Protein AF-A0A828SQB9-F1 (afdb_monomer)

Solvent-accessible surface area (backbone atoms only — not comparable to full-atom values): 5969 Å² total; per-residue (Å²): 131,86,83,73,55,68,70,58,53,52,48,52,24,45,44,48,32,66,68,48,49,49,64,56,49,33,54,50,41,31,70,78,68,70,45,93,61,55,50,72,62,47,42,32,58,34,67,93,36,83,67,6,68,82,52,54,67,73,56,49,54,49,22,53,55,42,28,51,36,40,75,70,55,71,62,71,72,94,53,85,62,50,69,62,55,51,54,53,50,51,53,50,52,59,58,53,71,71,52,75,83,124

Sequence (102 aa):
MAALKEPVKIFIVQALACRDTPQEVVEQVKQEFGVDISRSQCECYDPTKYSGRNLSKKFVELFELTREKFDKGLIDIPIANKYYRLKQYQRQLEKTRNVKTA

Nearest PDB structures (foldseek):
  1au7-assembly1_A  TM=3.494E-01  e=5.064E+00  Rattus norvegicus
  7w1z-assembly1_E  TM=3.258E-01  e=8.326E+00  Sus scrofa

pLDDT: mean 83.28, std 11.87, range [50.06, 94.88]

Structure (mmCIF, N/CA/C/O backbone):
data_AF-A0A828SQB9-F1
#
_entry.id   AF-A0A828SQB9-F1
#
loop_
_atom_site.group_PDB
_atom_site.id
_atom_site.type_symbol
_atom_site.label_atom_id
_atom_site.label_alt_id
_atom_site.label_comp_id
_atom_site.label_asym_id
_atom_site.label_entity_id
_atom_site.label_seq_id
_atom_site.pdbx_PDB_ins_code
_atom_site.Cartn_x
_atom_site.Cartn_y
_atom_site.Cartn_z
_atom_site.occupancy
_atom_site.B_iso_or_equiv
_atom_site.auth_seq_id
_atom_site.auth_comp_id
_atom_site.auth_asym_id
_atom_site.auth_atom_id
_atom_site.pdbx_PDB_model_num
ATOM 1 N N . MET A 1 1 ? -12.828 8.288 15.881 1.00 51.88 1 MET A N 1
ATOM 2 C CA . MET A 1 1 ? -12.497 7.603 14.610 1.00 51.88 1 MET A CA 1
ATOM 3 C C . MET A 1 1 ? -13.130 6.225 14.661 1.00 51.88 1 MET A C 1
ATOM 5 O O . MET A 1 1 ? -12.938 5.550 15.664 1.00 51.88 1 MET A O 1
ATOM 9 N N . ALA A 1 2 ? -13.932 5.841 13.666 1.00 53.28 2 ALA A N 1
ATOM 10 C CA . ALA A 1 2 ? -14.558 4.520 13.656 1.00 53.28 2 ALA A CA 1
ATOM 11 C C . ALA A 1 2 ? -13.472 3.433 13.679 1.00 53.28 2 ALA A C 1
ATOM 13 O O . ALA A 1 2 ? -12.505 3.494 12.915 1.00 53.28 2 ALA A O 1
ATOM 14 N N . ALA A 1 3 ? -13.602 2.468 14.588 1.00 70.62 3 ALA A N 1
ATOM 15 C CA . ALA A 1 3 ? -12.680 1.349 14.658 1.00 70.62 3 ALA A CA 1
ATOM 16 C C . ALA A 1 3 ? -12.894 0.464 13.422 1.00 70.62 3 ALA A C 1
ATOM 18 O O . ALA A 1 3 ? -13.908 -0.222 13.310 1.00 70.62 3 ALA A O 1
ATOM 19 N N . LEU A 1 4 ? -11.953 0.507 12.473 1.00 81.38 4 LEU A N 1
ATOM 20 C CA . LEU A 1 4 ? -11.980 -0.384 11.314 1.00 81.38 4 LEU A CA 1
ATOM 21 C C . LEU A 1 4 ? -11.910 -1.839 11.782 1.00 81.38 4 LEU A C 1
ATOM 23 O O . LEU A 1 4 ? -11.151 -2.171 12.700 1.00 81.38 4 LEU A O 1
ATOM 27 N N . LYS A 1 5 ? -12.682 -2.707 11.125 1.00 87.31 5 LYS A N 1
ATOM 28 C CA . LYS A 1 5 ? -12.594 -4.153 11.338 1.00 87.31 5 LYS A CA 1
ATOM 29 C C . LYS A 1 5 ? -11.198 -4.638 10.933 1.00 87.31 5 LYS A C 1
ATOM 31 O O . LYS A 1 5 ? -10.614 -4.129 9.979 1.00 87.31 5 LYS A O 1
ATOM 36 N N . GLU A 1 6 ? -10.687 -5.646 11.634 1.00 86.88 6 GLU A N 1
ATOM 37 C CA . GLU A 1 6 ? -9.380 -6.260 11.355 1.00 86.88 6 GLU A CA 1
ATOM 38 C C . GLU A 1 6 ? -9.145 -6.612 9.864 1.00 86.88 6 GLU A C 1
ATOM 40 O O . GLU A 1 6 ? -8.093 -6.231 9.353 1.00 86.88 6 GLU A O 1
ATOM 45 N N . PRO A 1 7 ? -10.089 -7.235 9.117 1.00 87.94 7 PRO A N 1
ATOM 46 C CA . PRO A 1 7 ? -9.889 -7.525 7.690 1.00 87.94 7 PRO A CA 1
ATOM 47 C C . PRO A 1 7 ? -9.659 -6.275 6.829 1.00 87.94 7 PRO A C 1
ATOM 49 O O . PRO A 1 7 ? -8.823 -6.301 5.933 1.00 87.94 7 PRO A O 1
ATOM 52 N N . VAL A 1 8 ? -10.331 -5.162 7.138 1.00 90.19 8 VAL A N 1
ATOM 53 C CA . VAL A 1 8 ? -10.157 -3.896 6.407 1.00 90.19 8 VAL A CA 1
ATOM 54 C C . VAL A 1 8 ? -8.755 -3.330 6.646 1.00 90.19 8 VAL A C 1
ATOM 56 O O . VAL A 1 8 ? -8.113 -2.852 5.719 1.00 90.19 8 VAL A O 1
ATOM 59 N N . LYS A 1 9 ? -8.236 -3.431 7.877 1.00 90.94 9 LYS A N 1
ATOM 60 C CA . LYS A 1 9 ? -6.865 -2.998 8.198 1.00 90.94 9 LYS A CA 1
ATOM 61 C C . LYS A 1 9 ? -5.819 -3.827 7.461 1.00 90.94 9 LYS A C 1
ATOM 63 O O . LYS A 1 9 ? -4.878 -3.264 6.915 1.00 90.94 9 LYS A O 1
ATOM 68 N N . ILE A 1 10 ? -5.994 -5.151 7.443 1.00 91.69 10 ILE A N 1
ATOM 69 C CA . ILE A 1 10 ? -5.111 -6.075 6.717 1.00 91.69 10 ILE A CA 1
ATOM 70 C C . ILE A 1 10 ? -5.080 -5.706 5.233 1.00 91.69 10 ILE A C 1
ATOM 72 O O . ILE A 1 10 ? -3.995 -5.569 4.673 1.00 91.69 10 ILE A O 1
ATOM 76 N N . PHE A 1 11 ? -6.249 -5.471 4.634 1.00 91.75 11 PHE A N 1
ATOM 77 C CA . PHE A 1 11 ? -6.360 -5.076 3.233 1.00 91.75 11 PHE A CA 1
ATOM 78 C C . PHE A 1 11 ? -5.624 -3.763 2.939 1.00 91.75 11 PHE A C 1
ATOM 80 O O . PHE A 1 11 ? -4.805 -3.718 2.028 1.00 91.75 11 PHE A O 1
ATOM 87 N N . ILE A 1 12 ? -5.844 -2.719 3.748 1.00 91.88 12 ILE A N 1
ATOM 88 C CA . ILE A 1 12 ? -5.173 -1.419 3.578 1.00 91.88 12 ILE A CA 1
ATOM 89 C C . ILE A 1 12 ? -3.647 -1.582 3.619 1.00 91.88 12 ILE A C 1
ATOM 91 O O . ILE A 1 12 ? -2.946 -1.065 2.752 1.00 91.88 12 ILE A O 1
ATOM 95 N N . VAL A 1 13 ? -3.130 -2.321 4.606 1.00 93.25 13 VAL A N 1
ATOM 96 C CA . VAL A 1 13 ? -1.686 -2.558 4.764 1.00 93.25 13 VAL A CA 1
ATOM 97 C C . VAL A 1 13 ? -1.113 -3.305 3.557 1.00 93.25 13 VAL A C 1
ATOM 99 O O . VAL A 1 13 ? -0.043 -2.950 3.068 1.00 93.25 13 VAL A O 1
ATOM 102 N N . GLN A 1 14 ? -1.822 -4.316 3.051 1.00 90.69 14 GLN A N 1
ATOM 103 C CA . GLN A 1 14 ? -1.391 -5.091 1.887 1.00 90.69 14 GLN A CA 1
ATOM 104 C C . GLN A 1 14 ? -1.420 -4.270 0.593 1.00 90.69 14 GLN A C 1
ATOM 106 O O . GLN A 1 14 ? -0.450 -4.306 -0.160 1.00 90.69 14 GLN A O 1
ATOM 111 N N . ALA A 1 15 ? -2.481 -3.498 0.355 1.00 90.38 15 ALA A N 1
ATOM 112 C CA . ALA A 1 15 ? -2.606 -2.647 -0.827 1.00 90.38 15 ALA A CA 1
ATOM 113 C C . ALA A 1 15 ? -1.507 -1.567 -0.862 1.00 90.38 15 ALA A C 1
ATOM 115 O O . ALA A 1 15 ? -0.805 -1.408 -1.861 1.00 90.38 15 ALA A O 1
ATOM 116 N N . LEU A 1 16 ? -1.245 -0.909 0.275 1.00 91.56 16 LEU A N 1
ATOM 117 C CA . LEU A 1 16 ? -0.140 0.050 0.402 1.00 91.56 16 LEU A CA 1
ATOM 118 C C . LEU A 1 16 ? 1.232 -0.622 0.204 1.00 91.56 16 LEU A C 1
ATOM 120 O O . LEU A 1 16 ? 2.122 -0.064 -0.450 1.00 91.56 16 LEU A O 1
ATOM 124 N N . ALA A 1 17 ? 1.413 -1.846 0.709 1.00 91.19 17 ALA A N 1
ATOM 125 C CA . ALA A 1 17 ? 2.627 -2.621 0.462 1.00 91.19 17 ALA A CA 1
ATOM 126 C C . ALA A 1 1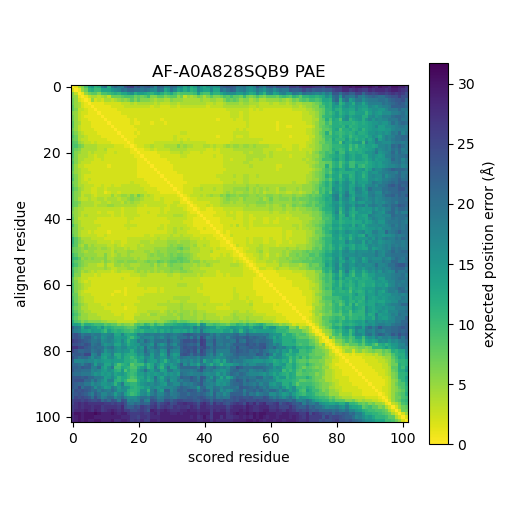7 ? 2.811 -2.934 -1.036 1.00 91.19 17 ALA A C 1
ATOM 128 O O . ALA A 1 17 ? 3.937 -2.877 -1.533 1.00 91.19 17 ALA A O 1
ATOM 129 N N . CYS A 1 18 ? 1.730 -3.136 -1.790 1.00 89.00 18 CYS A N 1
ATOM 130 C CA . CYS A 1 18 ? 1.742 -3.326 -3.245 1.00 89.00 18 CYS A CA 1
ATOM 131 C C . CYS A 1 18 ? 1.980 -2.043 -4.071 1.00 89.00 18 CYS A C 1
ATOM 133 O O . CYS A 1 18 ? 1.915 -2.102 -5.295 1.00 89.00 18 CYS A O 1
ATOM 135 N N . ARG A 1 19 ? 2.344 -0.913 -3.439 1.00 87.31 19 ARG A N 1
ATOM 136 C CA . ARG A 1 19 ? 2.584 0.407 -4.071 1.00 87.31 19 ARG A CA 1
ATOM 137 C C . ARG A 1 19 ? 1.333 1.137 -4.563 1.00 87.31 19 ARG A C 1
ATOM 139 O O . ARG A 1 19 ? 1.491 2.136 -5.265 1.00 87.31 19 ARG A O 1
ATOM 146 N N . ASP A 1 20 ? 0.142 0.726 -4.146 1.00 87.38 20 ASP A N 1
ATOM 147 C CA . ASP A 1 20 ? -1.062 1.509 -4.418 1.00 87.38 20 ASP A CA 1
ATOM 148 C C . ASP A 1 20 ? -1.008 2.842 -3.661 1.00 87.38 20 ASP A C 1
ATOM 150 O O . ASP A 1 20 ? -0.502 2.940 -2.535 1.00 87.38 20 ASP A O 1
ATOM 154 N N . THR A 1 21 ? -1.516 3.903 -4.283 1.00 89.44 21 THR A N 1
ATOM 155 C CA . THR A 1 21 ? -1.572 5.215 -3.643 1.00 89.44 21 THR A CA 1
ATOM 156 C C . THR A 1 21 ? -2.653 5.237 -2.560 1.00 89.44 21 THR A C 1
ATOM 158 O O . THR A 1 21 ? -3.692 4.588 -2.696 1.00 89.44 21 THR A O 1
ATOM 161 N N . PRO A 1 22 ? -2.499 6.046 -1.494 1.00 90.38 22 PRO A N 1
ATOM 162 C CA . PRO A 1 22 ? -3.520 6.156 -0.454 1.00 90.38 22 PRO A CA 1
ATOM 163 C C . PRO A 1 22 ? -4.913 6.524 -0.979 1.00 90.38 22 PRO A C 1
ATOM 165 O O . PRO A 1 22 ? -5.900 6.184 -0.341 1.00 90.38 22 PRO A O 1
ATOM 168 N N . GLN A 1 23 ? -5.001 7.221 -2.117 1.00 90.75 23 GLN A N 1
ATOM 169 C CA . GLN A 1 23 ? -6.273 7.562 -2.751 1.00 90.75 23 GLN A CA 1
ATOM 170 C C . GLN A 1 23 ? -6.925 6.346 -3.423 1.00 90.75 23 GLN A C 1
ATOM 172 O O . GLN A 1 23 ? -8.101 6.095 -3.183 1.00 90.75 23 GLN A O 1
ATOM 177 N N . GLU A 1 24 ? -6.161 5.554 -4.178 1.00 90.19 24 GLU A N 1
ATOM 178 C CA . GLU A 1 24 ? -6.656 4.308 -4.781 1.00 90.19 24 GLU A CA 1
ATOM 179 C C . GLU A 1 24 ? -7.121 3.322 -3.702 1.00 90.19 24 GLU A C 1
ATOM 181 O O . GLU A 1 24 ? -8.185 2.725 -3.823 1.00 90.19 24 GLU A O 1
ATOM 186 N N . VAL A 1 25 ? -6.383 3.208 -2.595 1.00 91.38 25 VAL A N 1
ATOM 187 C CA . VAL A 1 25 ? -6.737 2.313 -1.480 1.00 91.38 25 VAL A CA 1
ATOM 188 C C . VAL A 1 25 ? -8.069 2.712 -0.831 1.00 91.38 25 VAL A C 1
ATOM 190 O O . VAL A 1 25 ? -8.852 1.839 -0.463 1.00 91.38 25 VAL A O 1
ATOM 193 N N . VAL A 1 26 ? -8.364 4.013 -0.706 1.00 92.31 26 VAL A N 1
ATOM 194 C CA . VAL A 1 26 ? -9.672 4.492 -0.209 1.00 92.31 26 VAL A CA 1
ATOM 195 C C . VAL A 1 26 ? -10.798 4.012 -1.125 1.00 92.31 26 VAL A C 1
ATOM 197 O O . VAL A 1 26 ? -11.810 3.501 -0.645 1.00 92.31 26 VAL A O 1
ATOM 200 N N . GLU A 1 27 ? -10.618 4.159 -2.437 1.00 92.00 27 GLU A N 1
ATOM 201 C CA . GLU A 1 27 ? -11.608 3.743 -3.432 1.00 92.00 27 GLU A CA 1
ATOM 202 C C . GLU A 1 27 ? -11.805 2.223 -3.423 1.00 92.00 27 GLU A C 1
ATOM 204 O O . GLU A 1 27 ? -12.944 1.757 -3.392 1.00 92.00 27 GLU A O 1
ATOM 209 N N . GLN A 1 28 ? -10.717 1.450 -3.354 1.00 88.50 28 GLN A N 1
ATOM 210 C CA . GLN A 1 28 ? -10.764 -0.010 -3.257 1.00 88.50 28 GLN A CA 1
ATOM 211 C C . GLN A 1 28 ? -11.480 -0.475 -1.981 1.00 88.50 28 GLN A C 1
ATOM 213 O O . GLN A 1 28 ? -12.345 -1.346 -2.039 1.00 88.50 28 GLN A O 1
ATOM 218 N N . VAL A 1 29 ? -11.190 0.131 -0.823 1.00 90.12 29 VAL A N 1
ATOM 219 C CA . VAL A 1 29 ? -11.871 -0.218 0.436 1.00 90.12 29 VAL A CA 1
ATOM 220 C C . VAL A 1 29 ? -13.364 0.099 0.371 1.00 90.12 29 VAL A C 1
ATOM 222 O O . VAL A 1 29 ? -14.182 -0.675 0.876 1.00 90.12 29 VAL A O 1
ATOM 225 N N . LYS A 1 30 ? -13.738 1.205 -0.276 1.00 90.38 30 LYS A N 1
ATOM 226 C CA . LYS A 1 30 ? -15.144 1.546 -0.495 1.00 90.38 30 LYS A CA 1
ATOM 227 C C . LYS A 1 30 ? -15.841 0.526 -1.397 1.00 90.38 30 LYS A C 1
ATOM 229 O O . LYS A 1 30 ? -16.982 0.172 -1.116 1.00 90.38 30 LYS A O 1
ATOM 234 N N . GLN A 1 31 ? -15.171 0.047 -2.442 1.00 88.69 31 GLN A N 1
ATOM 235 C CA . GLN A 1 31 ? -15.717 -0.952 -3.366 1.00 88.69 31 GLN A CA 1
ATOM 236 C C . GLN A 1 31 ? -15.861 -2.335 -2.716 1.00 88.69 31 GLN A C 1
ATOM 238 O O . GLN A 1 31 ? -16.928 -2.934 -2.802 1.00 88.69 31 GLN A O 1
ATOM 243 N N . GLU A 1 32 ? -14.824 -2.818 -2.031 1.00 87.38 32 GLU A N 1
ATOM 244 C CA . GLU A 1 32 ? -14.779 -4.179 -1.475 1.00 87.38 32 GLU A CA 1
ATOM 245 C C . GLU A 1 32 ? -15.538 -4.314 -0.148 1.00 87.38 32 GLU A C 1
ATOM 247 O O . GLU A 1 32 ? -16.186 -5.325 0.122 1.00 87.38 32 GLU A O 1
ATOM 252 N N . PHE A 1 33 ? -15.475 -3.288 0.707 1.00 85.94 33 PHE A N 1
ATOM 253 C CA . PHE A 1 33 ? -16.016 -3.355 2.068 1.00 85.94 33 PHE A CA 1
ATOM 254 C C . PHE A 1 33 ? -17.180 -2.394 2.319 1.00 85.94 33 PHE A C 1
ATOM 256 O O . PHE A 1 33 ? -17.782 -2.456 3.394 1.00 85.94 33 PHE A O 1
ATOM 263 N N . GLY A 1 34 ? -17.502 -1.497 1.379 1.00 87.75 34 GLY A N 1
ATOM 264 C CA . GLY A 1 34 ? -18.551 -0.488 1.564 1.00 87.75 34 GLY A CA 1
ATOM 265 C C . GLY A 1 34 ? -18.235 0.531 2.665 1.00 87.75 34 GLY A C 1
ATOM 266 O O . GLY A 1 34 ? -19.149 1.151 3.204 1.00 87.75 34 GLY A O 1
ATOM 267 N N . VAL A 1 35 ? -16.960 0.671 3.050 1.00 88.12 35 VAL A N 1
ATOM 268 C CA . VAL A 1 35 ? -16.527 1.555 4.141 1.00 88.12 35 VAL A CA 1
ATOM 269 C C . VAL A 1 35 ? -15.882 2.808 3.565 1.00 88.12 35 VAL A C 1
ATOM 271 O O . VAL A 1 35 ? -14.860 2.733 2.889 1.00 88.12 35 VAL A O 1
ATOM 274 N N . ASP A 1 36 ? -16.440 3.970 3.896 1.00 89.00 36 ASP A N 1
ATOM 275 C CA . ASP A 1 36 ? -15.807 5.256 3.618 1.00 89.00 36 ASP A CA 1
ATOM 276 C C . ASP A 1 36 ? -14.705 5.541 4.650 1.00 89.00 36 ASP A C 1
ATOM 278 O O . ASP A 1 36 ? -14.960 5.675 5.851 1.00 89.00 36 ASP A O 1
ATOM 282 N N . ILE A 1 37 ? -13.464 5.638 4.172 1.00 89.12 37 ILE A N 1
ATOM 283 C CA . ILE A 1 37 ? -12.281 5.986 4.966 1.00 89.12 37 ILE A CA 1
ATOM 284 C C . ILE A 1 37 ? -11.617 7.242 4.404 1.00 89.12 37 ILE A C 1
ATOM 286 O O . ILE A 1 37 ? -11.686 7.514 3.208 1.00 89.12 37 ILE A O 1
ATOM 290 N N . SER A 1 38 ? -10.962 8.033 5.256 1.00 91.12 38 SER A N 1
ATOM 291 C CA . SER A 1 38 ? -10.204 9.190 4.778 1.00 91.12 38 SER A CA 1
ATOM 292 C C . SER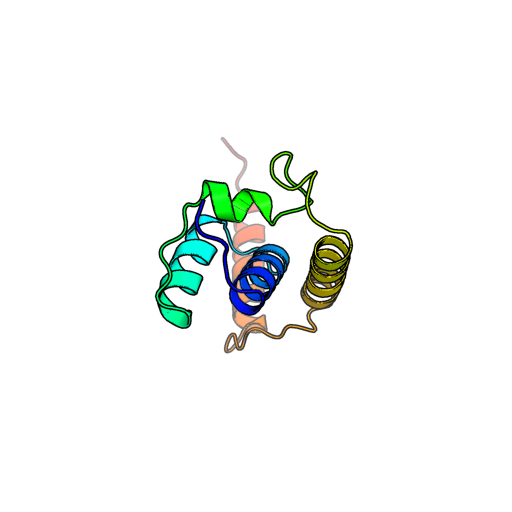 A 1 38 ? -8.825 8.772 4.274 1.00 91.12 38 SER A C 1
ATOM 294 O O . SER A 1 38 ? -8.195 7.858 4.808 1.00 91.12 38 SER A O 1
ATOM 296 N N . ARG A 1 39 ? -8.288 9.525 3.311 1.00 90.94 39 ARG A N 1
ATOM 297 C CA . ARG A 1 39 ? -6.906 9.349 2.845 1.00 90.94 39 ARG A CA 1
ATOM 298 C C . ARG A 1 39 ? -5.890 9.423 3.992 1.00 90.94 39 ARG A C 1
ATOM 300 O O . ARG A 1 39 ? -4.973 8.613 4.062 1.00 90.94 39 ARG A O 1
ATOM 307 N N . SER A 1 40 ? -6.080 10.364 4.918 1.00 89.56 40 SER A N 1
ATOM 308 C CA . SER A 1 40 ? -5.227 10.506 6.105 1.00 89.56 40 SER A CA 1
ATOM 309 C C . SER A 1 40 ? -5.257 9.269 7.004 1.00 89.56 40 SER A C 1
ATOM 311 O O . SER A 1 40 ? -4.241 8.917 7.593 1.00 89.56 40 SER A O 1
ATOM 313 N N . GLN A 1 41 ? -6.399 8.581 7.087 1.00 88.81 41 GLN A N 1
ATOM 314 C CA . GLN A 1 41 ? -6.526 7.341 7.842 1.00 88.81 41 GLN A CA 1
ATOM 315 C C . GLN A 1 41 ? -5.780 6.188 7.159 1.00 88.81 41 GLN A C 1
ATOM 317 O O . GLN A 1 41 ? -5.173 5.391 7.868 1.00 88.81 41 GLN A O 1
ATOM 322 N N . CYS A 1 42 ? -5.766 6.120 5.821 1.00 90.75 42 CYS A N 1
ATOM 323 C CA . CYS A 1 42 ? -4.930 5.165 5.080 1.00 90.75 42 CYS A CA 1
ATOM 324 C C . CYS A 1 42 ? -3.437 5.383 5.344 1.00 90.75 42 CYS A C 1
ATOM 326 O O . CYS A 1 42 ? -2.716 4.424 5.594 1.00 90.75 42 CYS A O 1
ATOM 328 N N . GLU A 1 43 ? -2.976 6.637 5.348 1.00 90.44 43 GLU A N 1
ATOM 329 C CA . GLU A 1 43 ? -1.562 6.976 5.579 1.00 90.44 43 GLU A CA 1
ATOM 330 C C . GLU A 1 43 ? -1.053 6.531 6.966 1.00 90.44 43 GLU A C 1
ATOM 332 O O . GLU A 1 43 ? 0.143 6.307 7.140 1.00 90.44 43 GLU A O 1
ATOM 337 N N . CYS A 1 44 ? -1.939 6.341 7.951 1.00 91.12 44 CYS A N 1
ATOM 338 C CA . CYS A 1 44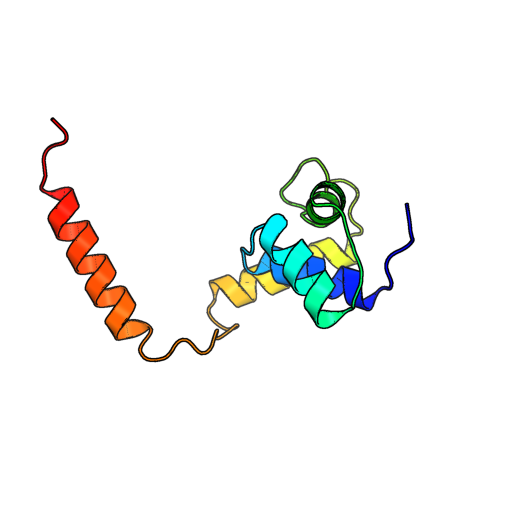 ? -1.581 5.785 9.261 1.00 91.12 44 CYS A CA 1
ATOM 339 C C . CYS A 1 44 ? -1.232 4.285 9.233 1.00 91.12 44 CYS A C 1
ATOM 341 O O . CYS A 1 44 ? -0.685 3.774 10.209 1.00 91.12 44 CYS A O 1
ATOM 343 N N . TYR A 1 45 ? -1.559 3.572 8.154 1.00 90.88 45 TYR A N 1
ATOM 344 C CA . TYR A 1 45 ? -1.248 2.149 7.975 1.00 90.88 45 TYR A CA 1
ATOM 345 C C . TYR A 1 45 ? 0.003 1.910 7.115 1.00 90.88 45 TYR A C 1
ATOM 347 O O . TYR A 1 45 ? 0.340 0.760 6.843 1.00 90.88 45 TYR A O 1
ATOM 355 N N . ASP A 1 46 ? 0.709 2.974 6.719 1.00 90.44 46 ASP A N 1
ATOM 356 C CA . ASP A 1 46 ? 1.983 2.903 6.002 1.00 90.44 46 ASP A CA 1
ATOM 357 C C . ASP A 1 46 ? 3.159 3.155 6.970 1.00 90.44 46 ASP A C 1
ATOM 359 O O . ASP A 1 46 ? 3.368 4.301 7.390 1.00 90.44 46 ASP A O 1
ATOM 363 N N . PRO A 1 47 ? 3.965 2.132 7.318 1.00 91.31 47 PRO A N 1
ATOM 364 C CA . PRO A 1 47 ? 5.095 2.290 8.235 1.00 91.31 47 PRO A CA 1
ATOM 365 C C . PRO A 1 47 ? 6.241 3.134 7.657 1.00 91.31 47 PRO A C 1
ATOM 367 O O . PRO A 1 47 ? 7.102 3.589 8.407 1.00 91.31 47 PRO A O 1
ATOM 370 N N . THR A 1 48 ? 6.261 3.387 6.343 1.00 89.25 48 THR A N 1
ATOM 371 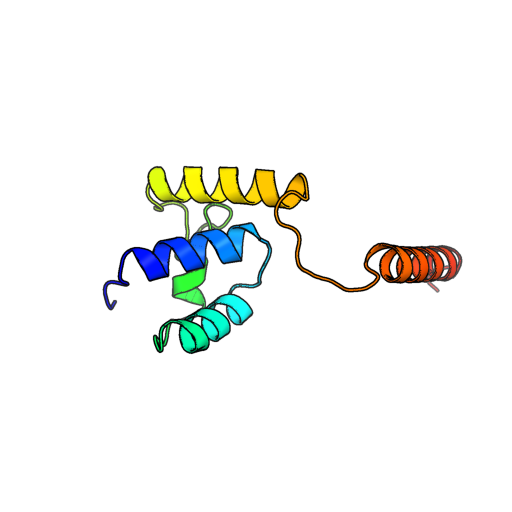C CA . THR A 1 48 ? 7.266 4.251 5.701 1.00 89.25 48 THR A CA 1
ATOM 372 C C . THR A 1 48 ? 6.972 5.741 5.891 1.00 89.25 48 THR A C 1
ATOM 374 O O . THR A 1 48 ? 7.825 6.590 5.619 1.00 89.25 48 THR A O 1
ATOM 377 N N . LYS A 1 49 ? 5.768 6.089 6.364 1.00 88.06 49 LYS A N 1
ATOM 378 C CA . LYS A 1 49 ? 5.330 7.468 6.602 1.00 88.06 49 LYS A CA 1
ATOM 379 C C . LYS A 1 49 ? 5.359 7.808 8.083 1.00 88.06 49 LYS A C 1
ATOM 381 O O . LYS A 1 49 ? 5.132 6.973 8.951 1.00 88.06 49 LYS A O 1
ATOM 386 N N . TYR A 1 50 ? 5.530 9.098 8.373 1.00 88.56 50 TYR A N 1
ATOM 387 C CA . TYR A 1 50 ? 5.474 9.607 9.745 1.00 88.56 50 TYR A CA 1
ATOM 388 C C . TYR A 1 50 ? 4.147 9.269 10.446 1.00 88.56 50 TYR A C 1
ATOM 390 O O . TYR A 1 50 ? 4.140 8.930 11.628 1.00 88.56 50 TYR A O 1
ATOM 398 N N . SER A 1 51 ? 3.034 9.310 9.707 1.00 85.75 51 SER A N 1
ATOM 399 C CA . SER A 1 51 ? 1.694 8.974 10.203 1.00 85.75 51 SER A CA 1
ATOM 400 C C . SER A 1 51 ? 1.572 7.519 10.680 1.00 85.75 51 SER A C 1
ATOM 402 O O . SER A 1 51 ? 0.809 7.254 11.606 1.00 85.75 51 SER A O 1
ATOM 404 N N . GLY A 1 52 ? 2.348 6.589 10.110 1.00 85.25 52 GLY A N 1
ATOM 405 C CA . GLY A 1 52 ? 2.331 5.165 10.456 1.00 85.25 52 GLY A CA 1
ATOM 406 C C . GLY A 1 52 ? 3.369 4.728 11.490 1.00 85.25 52 GLY A C 1
ATOM 407 O O . GLY A 1 52 ? 3.475 3.542 11.784 1.00 85.25 52 GLY A O 1
ATOM 408 N N . ARG A 1 53 ? 4.105 5.656 12.115 1.00 87.12 53 ARG A N 1
ATOM 409 C CA . ARG A 1 53 ? 5.131 5.325 13.130 1.00 87.12 53 ARG A CA 1
ATOM 410 C C . ARG A 1 53 ? 4.605 4.557 14.352 1.00 87.12 53 ARG A C 1
ATOM 412 O O . ARG A 1 53 ? 5.369 3.875 15.023 1.00 87.12 53 ARG A O 1
ATOM 419 N N . ASN A 1 54 ? 3.313 4.697 14.654 1.00 86.81 54 ASN A N 1
ATOM 420 C CA . ASN A 1 54 ? 2.649 4.051 15.791 1.00 86.81 54 ASN A CA 1
ATOM 421 C C . ASN A 1 54 ? 1.902 2.767 15.383 1.00 86.81 54 ASN A C 1
ATOM 423 O O . ASN A 1 54 ? 1.064 2.271 16.139 1.00 86.81 54 ASN A O 1
ATOM 427 N N . LEU A 1 55 ? 2.155 2.251 14.179 1.00 88.88 55 LEU A N 1
ATOM 428 C CA . LEU A 1 55 ? 1.548 1.020 13.696 1.00 88.88 55 LEU A CA 1
ATOM 429 C C . LEU A 1 55 ? 2.032 -0.177 14.533 1.00 88.88 55 LEU A C 1
ATOM 431 O O . LEU A 1 55 ? 3.182 -0.236 14.969 1.00 88.88 55 LEU A O 1
ATOM 435 N N . SER A 1 56 ? 1.146 -1.142 14.794 1.00 91.56 56 SER A N 1
ATOM 436 C CA . SER A 1 56 ? 1.520 -2.320 15.581 1.00 91.56 56 SER A CA 1
ATOM 437 C C . SER A 1 56 ? 2.524 -3.191 14.820 1.00 91.56 56 SER A C 1
ATOM 439 O O . SER A 1 56 ? 2.444 -3.318 13.597 1.00 91.56 56 SER A O 1
ATOM 441 N N . LYS A 1 57 ? 3.432 -3.852 15.551 1.00 92.12 57 LYS A N 1
ATOM 442 C CA . LYS A 1 57 ? 4.474 -4.719 14.964 1.00 92.12 57 LYS A CA 1
ATOM 443 C C . LYS A 1 57 ? 3.910 -5.745 13.975 1.00 92.12 57 LYS A C 1
ATOM 445 O O . LYS A 1 57 ? 4.451 -5.899 12.892 1.00 92.12 57 LYS A O 1
ATOM 450 N N . LYS A 1 58 ? 2.756 -6.341 14.298 1.00 93.00 58 LYS A N 1
ATOM 451 C CA . LYS A 1 58 ? 2.032 -7.285 13.429 1.00 93.00 58 LYS A CA 1
ATOM 452 C C . LYS A 1 58 ? 1.762 -6.718 12.028 1.00 93.00 58 LYS A C 1
ATOM 454 O O . LYS A 1 58 ? 1.906 -7.430 11.041 1.00 93.00 58 LYS A O 1
ATOM 459 N N . PHE A 1 59 ? 1.333 -5.459 11.931 1.00 92.50 59 PHE A N 1
ATOM 460 C CA . PHE A 1 59 ? 1.037 -4.836 10.638 1.00 92.50 59 PHE A CA 1
ATOM 461 C C . PHE A 1 59 ? 2.300 -4.347 9.926 1.00 92.50 59 PHE A C 1
ATOM 463 O O . PHE A 1 59 ? 2.337 -4.390 8.702 1.00 92.50 59 PHE A O 1
ATOM 470 N N . VAL A 1 60 ? 3.338 -3.947 10.666 1.00 93.69 60 VAL A N 1
ATOM 471 C CA . VAL A 1 60 ? 4.653 -3.628 10.084 1.00 93.69 60 VAL A CA 1
ATOM 472 C C . VAL A 1 60 ? 5.261 -4.870 9.426 1.00 93.69 60 VAL A C 1
ATOM 474 O O . VAL A 1 60 ? 5.609 -4.828 8.252 1.00 93.69 60 VAL A O 1
ATOM 477 N N . GLU A 1 61 ? 5.287 -6.001 10.134 1.00 94.88 61 GLU A N 1
ATOM 478 C CA . GLU A 1 61 ? 5.777 -7.280 9.602 1.00 94.88 61 GLU A CA 1
ATOM 479 C C . GLU A 1 61 ? 4.970 -7.729 8.375 1.00 94.88 61 GLU A C 1
ATOM 481 O O . GLU A 1 61 ? 5.535 -8.162 7.371 1.00 94.88 61 GLU A O 1
ATOM 486 N N . LEU A 1 62 ? 3.639 -7.580 8.416 1.00 93.12 62 LEU A N 1
ATOM 487 C CA . LEU A 1 62 ? 2.778 -7.871 7.270 1.00 93.12 62 LEU A CA 1
ATOM 488 C C . LEU A 1 62 ? 3.105 -6.978 6.065 1.00 93.12 62 LEU A C 1
ATOM 490 O O . LEU A 1 62 ? 3.130 -7.471 4.935 1.00 93.12 62 LEU A O 1
ATOM 494 N N . PHE A 1 63 ? 3.333 -5.684 6.296 1.00 94.00 63 PHE A N 1
ATOM 495 C CA . PHE A 1 63 ? 3.688 -4.729 5.253 1.00 94.00 63 PHE A CA 1
ATOM 496 C C . PHE A 1 63 ? 5.004 -5.122 4.583 1.00 94.00 63 PHE A C 1
ATOM 498 O O . PHE A 1 63 ? 5.053 -5.264 3.363 1.00 94.00 63 PHE A O 1
ATOM 505 N N . GLU A 1 64 ? 6.051 -5.353 5.375 1.00 93.38 64 GLU A N 1
ATOM 506 C CA . GLU A 1 64 ? 7.383 -5.709 4.880 1.00 93.38 64 GLU A CA 1
ATOM 507 C C . GLU A 1 64 ? 7.362 -7.030 4.106 1.00 93.38 64 GLU A C 1
ATOM 509 O O . GLU A 1 64 ? 7.852 -7.095 2.979 1.00 93.38 64 GLU A O 1
ATOM 514 N N . LEU A 1 65 ? 6.701 -8.058 4.646 1.00 92.69 65 LEU A N 1
ATOM 515 C CA . LEU A 1 65 ? 6.566 -9.358 3.989 1.00 92.69 65 LEU A CA 1
ATOM 516 C C . LEU A 1 65 ? 5.781 -9.264 2.674 1.00 92.69 65 LEU A C 1
ATOM 518 O O . LEU A 1 65 ? 6.123 -9.919 1.687 1.00 92.69 65 LEU A O 1
ATOM 522 N N . THR A 1 66 ? 4.719 -8.458 2.640 1.00 89.31 66 THR A N 1
ATOM 523 C CA . THR A 1 66 ? 3.929 -8.249 1.417 1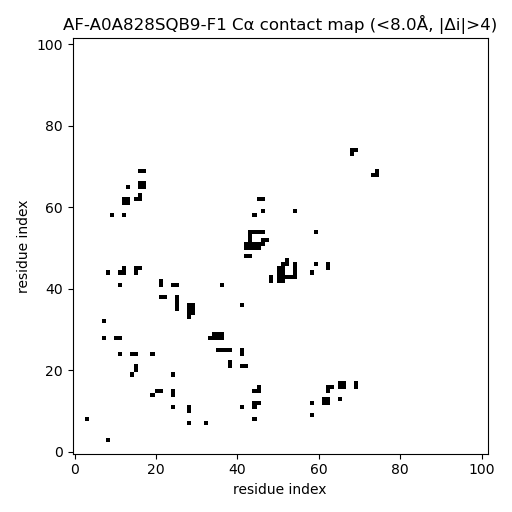.00 89.31 66 THR A CA 1
ATOM 524 C C . THR A 1 66 ? 4.736 -7.464 0.384 1.00 89.31 66 THR A C 1
ATOM 526 O O . THR A 1 66 ? 4.740 -7.833 -0.791 1.00 89.31 66 THR A O 1
ATOM 529 N N . ARG A 1 67 ? 5.491 -6.446 0.817 1.00 89.75 67 ARG A N 1
ATOM 530 C CA . ARG A 1 67 ? 6.374 -5.651 -0.041 1.00 89.75 67 ARG A CA 1
ATOM 531 C C . ARG A 1 67 ? 7.466 -6.501 -0.668 1.00 89.75 67 ARG A C 1
ATOM 533 O O . ARG A 1 67 ? 7.692 -6.415 -1.870 1.00 89.75 67 ARG A O 1
ATOM 540 N N . GLU A 1 68 ? 8.100 -7.356 0.125 1.00 90.94 68 GLU A N 1
ATOM 541 C CA .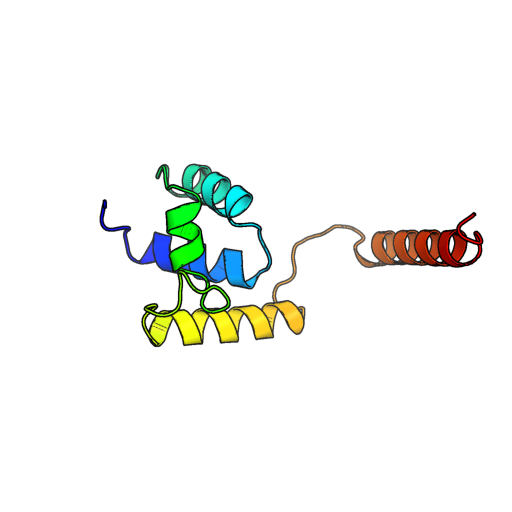 GLU A 1 68 ? 9.141 -8.260 -0.348 1.00 90.94 68 GLU A CA 1
ATOM 542 C C . GLU A 1 68 ? 8.589 -9.242 -1.390 1.00 90.94 68 GLU A C 1
ATOM 544 O O . GLU A 1 68 ? 9.208 -9.463 -2.429 1.00 90.94 68 GLU A O 1
ATOM 549 N N . LYS A 1 69 ? 7.393 -9.800 -1.160 1.00 86.38 69 LYS A N 1
ATOM 550 C CA . LYS A 1 69 ? 6.717 -10.667 -2.139 1.00 86.38 69 LYS A CA 1
ATOM 551 C C . LYS A 1 69 ? 6.357 -9.922 -3.423 1.00 86.38 69 LYS A C 1
ATOM 553 O O . LYS A 1 69 ? 6.525 -10.482 -4.507 1.00 86.38 69 LYS A O 1
ATOM 558 N N . PHE A 1 70 ? 5.881 -8.683 -3.308 1.00 84.94 70 PHE A N 1
ATOM 559 C CA . PHE A 1 70 ? 5.581 -7.826 -4.452 1.00 84.94 70 PHE A CA 1
ATOM 560 C C . PHE A 1 70 ? 6.842 -7.525 -5.271 1.00 84.94 70 PHE A C 1
ATOM 562 O O . PHE A 1 70 ? 6.850 -7.707 -6.486 1.00 84.94 70 PHE A O 1
ATOM 569 N N . ASP A 1 71 ? 7.934 -7.146 -4.605 1.00 83.50 71 ASP A N 1
ATOM 570 C CA . ASP A 1 71 ? 9.212 -6.821 -5.246 1.00 83.50 71 ASP A CA 1
ATOM 571 C C . ASP A 1 71 ? 9.896 -8.055 -5.854 1.00 83.50 71 ASP A C 1
ATOM 573 O O . ASP A 1 71 ? 10.514 -7.958 -6.914 1.00 83.50 71 ASP A O 1
ATOM 577 N N . LYS A 1 72 ? 9.709 -9.240 -5.256 1.00 84.56 72 LYS A N 1
ATOM 578 C CA . LYS A 1 72 ? 10.087 -10.535 -5.849 1.00 84.56 72 LYS A CA 1
ATOM 579 C C . LYS A 1 72 ? 9.208 -10.938 -7.041 1.00 84.56 72 LYS A C 1
ATOM 581 O O . LYS A 1 72 ? 9.494 -11.946 -7.681 1.00 84.56 72 LYS A O 1
ATOM 586 N N . GLY A 1 73 ? 8.142 -10.189 -7.338 1.00 72.81 73 GLY A N 1
ATOM 587 C CA . GLY A 1 73 ? 7.206 -10.486 -8.422 1.00 72.81 73 GLY A CA 1
ATOM 588 C C . GLY A 1 73 ? 6.322 -11.707 -8.163 1.00 72.81 73 GLY A C 1
ATOM 589 O O . GLY A 1 73 ? 5.753 -12.245 -9.103 1.00 72.81 73 GLY A O 1
ATOM 590 N N . LEU A 1 74 ? 6.208 -12.155 -6.906 1.00 63.84 74 LEU A N 1
ATOM 591 C CA . LEU A 1 74 ? 5.377 -13.301 -6.515 1.00 63.84 74 LEU A CA 1
ATOM 592 C C . LEU A 1 74 ? 3.888 -12.942 -6.425 1.00 63.84 74 LEU A C 1
ATOM 594 O O . LEU A 1 74 ? 3.037 -13.827 -6.410 1.00 63.84 74 LEU A O 1
ATOM 598 N N . ILE A 1 75 ? 3.576 -11.647 -6.349 1.00 64.44 75 ILE A N 1
ATOM 599 C CA . ILE A 1 75 ? 2.215 -11.128 -6.485 1.00 64.44 75 ILE A CA 1
ATOM 600 C C . ILE A 1 75 ? 2.024 -10.804 -7.963 1.00 64.44 75 ILE A C 1
ATOM 602 O O . ILE A 1 75 ? 2.325 -9.703 -8.429 1.00 64.44 75 ILE A O 1
ATOM 606 N N . ASP A 1 76 ? 1.600 -11.809 -8.720 1.00 55.03 76 ASP A N 1
ATOM 607 C CA . ASP A 1 76 ? 1.358 -11.644 -10.143 1.00 55.03 76 ASP A CA 1
ATOM 608 C C . ASP A 1 76 ? 0.030 -10.902 -10.333 1.00 55.03 76 ASP A C 1
ATOM 610 O O . ASP A 1 76 ? -1.054 -11.457 -10.158 1.00 55.03 76 ASP A O 1
ATOM 614 N N . ILE A 1 77 ? 0.104 -9.614 -10.673 1.00 59.72 77 ILE A N 1
ATOM 615 C CA . ILE A 1 77 ? -1.055 -8.908 -11.221 1.00 59.72 77 ILE A CA 1
ATOM 616 C C . ILE A 1 77 ? -1.302 -9.526 -12.602 1.00 59.72 77 ILE A C 1
ATOM 618 O O . ILE A 1 77 ? -0.374 -9.504 -13.424 1.00 59.72 77 ILE A O 1
ATOM 622 N N . PRO A 1 78 ? -2.506 -10.049 -12.901 1.00 50.06 78 PRO A N 1
ATOM 623 C CA . PRO A 1 78 ? -2.824 -10.607 -14.209 1.00 50.06 78 PRO A CA 1
ATOM 624 C C . PRO A 1 78 ? -2.885 -9.487 -15.259 1.00 50.06 78 PRO A C 1
ATOM 626 O O . PRO A 1 78 ? -3.942 -9.006 -15.656 1.00 50.06 78 PRO A O 1
ATOM 629 N N . ILE A 1 79 ? -1.715 -9.048 -15.717 1.00 59.81 79 ILE A N 1
ATOM 630 C CA . ILE A 1 79 ? -1.554 -8.088 -16.803 1.00 59.81 79 ILE A CA 1
ATOM 631 C C . ILE A 1 79 ? -1.253 -8.894 -18.059 1.00 59.81 79 ILE A C 1
ATOM 633 O O . ILE A 1 79 ? -0.128 -9.357 -18.274 1.00 59.81 79 ILE A O 1
ATOM 637 N N . ALA A 1 80 ? -2.258 -9.035 -18.919 1.00 60.22 80 ALA A N 1
ATOM 638 C CA . ALA A 1 80 ? -2.072 -9.638 -20.230 1.00 60.22 80 ALA A CA 1
ATOM 639 C C . ALA A 1 80 ? -0.912 -8.952 -20.979 1.00 60.22 80 ALA A C 1
ATOM 641 O O . ALA A 1 80 ? -0.833 -7.721 -21.057 1.00 60.22 80 ALA A O 1
ATOM 642 N N . ASN A 1 81 ? -0.011 -9.758 -21.548 1.00 66.56 81 ASN A N 1
ATOM 643 C CA . ASN A 1 81 ? 1.127 -9.297 -22.348 1.00 66.56 81 ASN A CA 1
ATOM 644 C C . ASN A 1 81 ? 2.071 -8.306 -21.625 1.00 66.56 81 ASN A C 1
ATOM 646 O O . ASN A 1 81 ? 2.667 -7.438 -22.271 1.00 66.56 81 ASN A O 1
ATOM 650 N N . LYS A 1 82 ? 2.250 -8.443 -20.299 1.00 71.50 82 LYS A N 1
ATOM 651 C CA . LYS A 1 82 ? 3.152 -7.620 -19.460 1.00 71.50 82 LYS A CA 1
ATOM 652 C C . LYS A 1 82 ? 4.538 -7.416 -20.082 1.00 71.50 82 LYS A C 1
ATOM 654 O O . LYS A 1 82 ? 4.995 -6.282 -20.206 1.00 71.50 82 LYS A O 1
ATOM 659 N N . TYR A 1 83 ? 5.170 -8.494 -20.550 1.00 73.06 83 TYR A N 1
ATOM 660 C CA . TYR A 1 83 ? 6.496 -8.443 -21.175 1.00 73.06 83 TYR A CA 1
ATOM 661 C C . TYR A 1 83 ? 6.525 -7.584 -22.449 1.00 73.06 83 TYR A C 1
ATOM 663 O O . TYR A 1 83 ? 7.412 -6.748 -22.624 1.00 73.06 83 TYR A O 1
ATOM 671 N N . TYR A 1 84 ? 5.529 -7.742 -23.326 1.00 77.81 84 TYR A N 1
ATOM 672 C CA . TYR A 1 84 ? 5.426 -6.946 -24.549 1.00 77.81 84 TYR A CA 1
ATOM 673 C C . TYR A 1 84 ? 5.267 -5.458 -24.222 1.00 77.81 84 TYR A C 1
ATOM 675 O O . TYR A 1 84 ? 5.995 -4.632 -24.772 1.00 77.81 84 TYR A O 1
ATOM 683 N N . ARG A 1 85 ? 4.365 -5.118 -23.291 1.00 81.38 85 ARG A N 1
ATOM 684 C CA . ARG A 1 85 ? 4.129 -3.729 -22.869 1.00 81.38 85 ARG A CA 1
ATOM 685 C C . ARG A 1 85 ? 5.381 -3.102 -22.248 1.00 81.38 85 ARG A C 1
ATOM 687 O O . ARG A 1 85 ? 5.760 -2.007 -22.657 1.00 81.38 85 ARG A O 1
ATOM 694 N N . LEU A 1 86 ? 6.076 -3.817 -21.358 1.00 84.31 86 LEU A N 1
ATOM 695 C CA . LEU A 1 86 ? 7.344 -3.366 -20.768 1.00 84.31 86 LEU A CA 1
ATOM 696 C C . LEU A 1 86 ? 8.426 -3.124 -21.829 1.00 84.31 86 LEU A C 1
ATOM 698 O O . LEU A 1 86 ? 9.100 -2.099 -21.792 1.00 84.31 86 LEU A O 1
ATOM 702 N N . LYS A 1 87 ? 8.551 -4.008 -22.828 1.00 82.62 87 LYS A N 1
ATOM 703 C CA . LYS A 1 87 ? 9.498 -3.834 -23.942 1.00 82.62 87 LYS A CA 1
ATOM 704 C C . LYS A 1 87 ? 9.190 -2.592 -24.78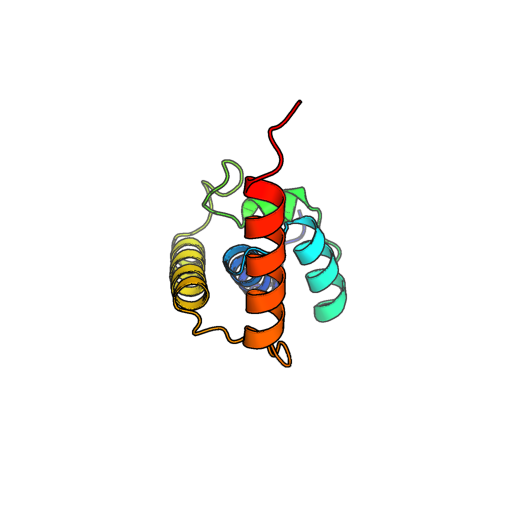4 1.00 82.62 87 LYS A C 1
ATOM 706 O O . LYS A 1 87 ? 10.117 -1.912 -25.221 1.00 82.62 87 LYS A O 1
ATOM 711 N N . GLN A 1 88 ? 7.913 -2.280 -25.026 1.00 83.88 88 GLN A N 1
ATOM 712 C CA . GLN A 1 88 ? 7.539 -1.041 -25.722 1.00 83.88 88 GLN A CA 1
ATOM 713 C C . GLN A 1 88 ? 7.861 0.201 -24.883 1.00 83.88 88 GLN A C 1
ATOM 715 O O . GLN A 1 88 ? 8.380 1.175 -25.424 1.00 83.88 88 GLN A O 1
ATOM 720 N N . TYR A 1 89 ? 7.611 0.149 -23.573 1.00 85.31 89 TYR A N 1
ATOM 721 C CA . TYR A 1 89 ? 7.921 1.248 -22.660 1.00 85.31 89 TYR A CA 1
ATOM 722 C C . TYR A 1 89 ? 9.430 1.521 -22.594 1.00 85.31 89 TYR A C 1
ATOM 724 O O . TYR A 1 89 ? 9.861 2.656 -22.771 1.00 85.31 89 TYR A O 1
ATOM 732 N N . GLN A 1 90 ? 10.244 0.468 -22.466 1.00 86.31 90 GLN A N 1
ATOM 733 C CA . GLN A 1 90 ? 11.706 0.558 -22.509 1.00 86.31 90 GLN A CA 1
ATOM 734 C C . GLN A 1 90 ? 12.198 1.218 -23.807 1.00 86.31 90 GLN A C 1
ATOM 736 O O . GLN A 1 90 ? 13.010 2.138 -23.768 1.00 86.31 90 GLN A O 1
ATOM 741 N N . ARG A 1 91 ? 11.650 0.812 -24.962 1.00 87.19 91 ARG A N 1
ATOM 742 C CA . ARG A 1 91 ? 11.971 1.426 -26.262 1.00 87.19 91 ARG A CA 1
ATOM 743 C C . ARG A 1 91 ? 11.613 2.909 -26.322 1.00 87.19 91 ARG A C 1
ATOM 745 O O . ARG A 1 91 ? 12.331 3.671 -26.962 1.00 87.19 91 ARG A O 1
ATOM 752 N N . GLN A 1 92 ? 10.501 3.326 -25.717 1.00 86.06 92 GLN A N 1
ATOM 753 C CA . GLN A 1 92 ? 10.145 4.746 -25.642 1.00 86.06 92 GLN A CA 1
ATOM 754 C C . GLN A 1 92 ? 11.119 5.518 -24.748 1.00 86.06 92 GLN A C 1
ATOM 756 O O . GLN A 1 92 ? 11.613 6.559 -25.169 1.00 86.06 92 GLN A O 1
ATOM 761 N N . LEU A 1 93 ? 11.457 4.986 -23.570 1.00 87.19 93 LEU A N 1
ATOM 762 C CA . LEU A 1 93 ? 12.430 5.606 -22.665 1.00 87.19 93 LEU A CA 1
ATOM 763 C C . LEU A 1 93 ? 13.802 5.777 -23.331 1.00 87.19 93 LEU A C 1
ATOM 765 O O . LEU A 1 93 ? 14.409 6.838 -23.221 1.00 87.19 93 LEU A O 1
ATOM 769 N N . GLU A 1 94 ? 14.268 4.774 -24.077 1.00 86.38 94 GLU A N 1
ATOM 770 C CA . GLU A 1 94 ? 15.529 4.837 -24.826 1.00 86.38 94 GLU A CA 1
ATOM 771 C C . GLU A 1 94 ? 15.508 5.879 -25.951 1.00 86.38 94 GLU A C 1
ATOM 773 O O . GLU A 1 94 ? 16.508 6.562 -26.171 1.00 86.38 94 GLU A O 1
ATOM 778 N N . LYS A 1 95 ? 14.367 6.049 -26.633 1.00 81.44 95 LYS A N 1
ATOM 779 C CA . LYS A 1 95 ? 14.188 7.109 -27.637 1.00 81.44 95 LYS A CA 1
ATOM 780 C C . LYS A 1 95 ? 14.234 8.498 -27.002 1.00 81.44 95 LYS A C 1
ATOM 782 O O . LYS A 1 95 ? 14.915 9.375 -27.526 1.00 81.44 95 LYS A O 1
ATOM 787 N N . THR A 1 96 ? 13.556 8.688 -25.871 1.00 77.75 96 THR A N 1
ATOM 788 C CA . THR A 1 96 ? 13.504 9.979 -25.169 1.00 77.75 96 THR A CA 1
ATOM 789 C C . THR A 1 96 ? 14.837 10.333 -24.507 1.00 77.75 96 THR A C 1
ATOM 791 O O . THR A 1 96 ? 15.198 11.503 -24.473 1.00 77.75 96 THR A O 1
ATOM 794 N N . ARG A 1 97 ? 15.629 9.348 -24.059 1.00 64.56 97 ARG A N 1
ATOM 795 C CA . ARG A 1 97 ? 16.956 9.578 -23.453 1.00 64.56 97 ARG A CA 1
ATOM 796 C C . ARG A 1 97 ? 17.952 10.270 -24.396 1.00 64.56 97 ARG A C 1
ATOM 798 O O . ARG A 1 97 ? 18.884 10.911 -23.927 1.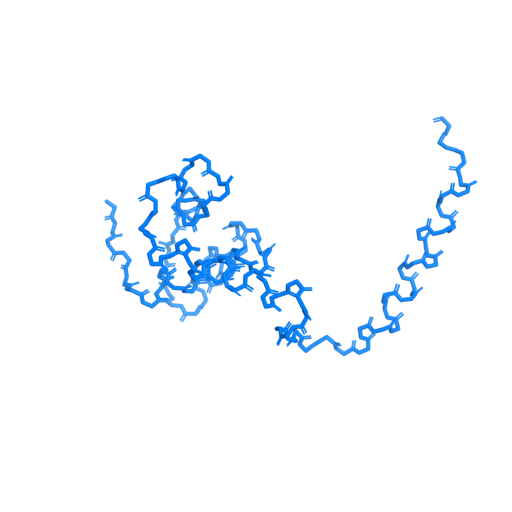00 64.56 97 ARG A O 1
ATOM 805 N N . ASN A 1 98 ? 17.762 10.139 -25.710 1.00 59.03 98 ASN A N 1
ATOM 806 C CA . ASN A 1 98 ? 18.617 10.762 -26.726 1.00 59.03 98 ASN A CA 1
ATOM 807 C C . ASN A 1 98 ? 18.105 12.133 -27.196 1.00 59.03 98 ASN A C 1
ATOM 809 O O . ASN A 1 98 ? 18.754 12.780 -28.020 1.00 59.03 98 ASN A O 1
ATOM 813 N N . VAL A 1 99 ? 16.965 12.595 -26.679 1.00 59.22 99 VAL A N 1
ATOM 814 C CA . VAL A 1 99 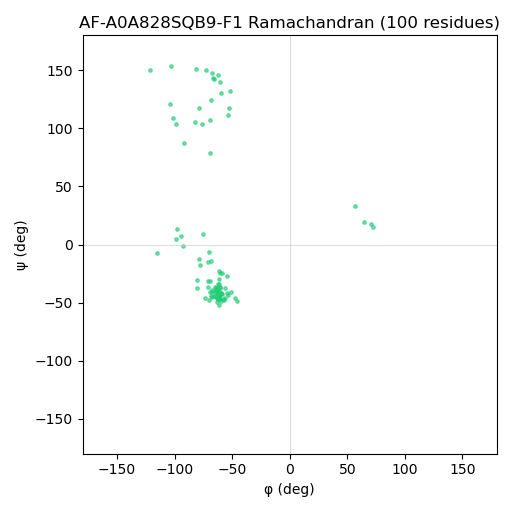? 16.521 13.975 -26.861 1.00 59.22 99 VAL A CA 1
ATOM 815 C C . VAL A 1 99 ? 17.266 14.792 -25.813 1.00 59.22 99 VAL A C 1
ATOM 817 O O . VAL A 1 99 ? 16.974 14.687 -24.624 1.00 59.22 99 VAL A O 1
ATOM 820 N N . LYS A 1 100 ? 18.282 15.558 -26.232 1.00 56.78 100 LYS A N 1
ATOM 821 C CA . LYS A 1 100 ? 18.897 16.564 -25.357 1.00 56.78 100 LYS A CA 1
ATOM 822 C C . LYS A 1 100 ? 17.766 17.439 -24.827 1.00 56.78 100 LYS A C 1
ATOM 824 O O . LYS A 1 100 ? 17.076 18.069 -25.625 1.00 56.78 100 LYS A O 1
ATOM 829 N N . THR A 1 101 ? 17.563 17.438 -23.514 1.00 57.41 101 THR A N 1
ATOM 830 C CA . THR A 1 101 ? 16.731 18.433 -22.844 1.00 57.41 101 THR A CA 1
ATOM 831 C C . THR A 1 101 ? 17.271 19.796 -23.266 1.00 57.41 101 THR A C 1
ATOM 833 O O . THR A 1 101 ? 18.439 20.090 -23.002 1.00 57.41 101 THR A O 1
ATOM 836 N N . ALA A 1 102 ? 16.479 20.527 -24.049 1.00 50.06 102 ALA A N 1
ATOM 837 C CA . ALA A 1 102 ? 16.781 21.894 -24.448 1.00 50.06 102 ALA A CA 1
ATOM 838 C C . ALA A 1 102 ? 16.661 22.829 -23.240 1.00 50.06 102 ALA A C 1
ATOM 840 O O . ALA A 1 102 ? 15.806 22.539 -22.369 1.00 50.06 102 ALA A O 1
#

Radius of gyration: 17.38 Å; Cα contacts (8 Å, |Δi|>4): 81; chains: 1; bounding box: 37×35×43 Å

InterPro domains:
  IPR018738 Protein of unknown function DUF2280 [PF10045] (1-100)

Organism: NCBI:txid525242

Foldseek 3Di:
DDDDDPVLLLQLLLCVLLVDQLVVSQVVCCVPPVDHDDSLRSQCLDCVDPNVVPPDPVSVVSSVVSNVCNVVCVPPDPDPPPVVVVVVVVVVVVVVVPPPPD

Mean predicted aligned error: 9.4 Å

Secondary structure (DSSP, 8-state):
-----HHHHHHHHHHHHTT--HHHHHHHHHHHH-----HHHHHTT-TTSGGGTT--HHHHHHHHHHHHHHHTT-S----TTHHHHHHHHHHHHHHHHTS---